Protein AF-A0A1I8AQQ1-F1 (afdb_monomer)

Secondary structure (DSSP, 8-state):
-TTS-HHHHHHHHTTS-HHHHHHHTTS-HHHHHHHHHHHHH-EEEEEEEETTEEEEEEEETTT--EE--HHHHHHS-GGGEEEEEEEESS-SHHHHHHHHH-TT-SEEEEEE--SS--HHHHHHHHHT-

Structure (mmCIF, N/CA/C/O backbone):
data_AF-A0A1I8AQQ1-F1
#
_entry.id   AF-A0A1I8AQQ1-F1
#
loop_
_atom_site.group_PDB
_atom_site.id
_atom_site.type_symbol
_atom_site.label_atom_id
_atom_site.label_alt_id
_atom_site.label_comp_id
_atom_site.label_asym_id
_atom_site.label_entity_id
_atom_site.label_seq_id
_atom_site.pdbx_PDB_ins_code
_atom_site.Cartn_x
_atom_site.Cartn_y
_atom_site.Cartn_z
_atom_site.occupancy
_atom_site.B_iso_or_equiv
_atom_site.auth_seq_id
_atom_site.auth_comp_id
_atom_site.auth_asym_id
_atom_site.auth_atom_id
_atom_site.pdbx_PDB_model_num
ATOM 1 N N . MET A 1 1 ? -19.977 7.409 20.178 1.00 54.84 1 MET A N 1
ATOM 2 C CA . MET A 1 1 ? -19.793 7.578 18.713 1.00 54.84 1 MET A CA 1
ATOM 3 C C . MET A 1 1 ? -20.032 6.255 17.975 1.00 54.84 1 MET A C 1
ATOM 5 O O . MET A 1 1 ? -19.669 6.128 16.816 1.00 54.84 1 MET A O 1
ATOM 9 N N . ASP A 1 2 ? -20.703 5.290 18.612 1.00 62.03 2 ASP A N 1
ATOM 10 C CA . ASP A 1 2 ? -20.845 3.908 18.125 1.00 62.03 2 ASP A CA 1
ATOM 11 C C . ASP A 1 2 ? -22.058 3.701 17.205 1.00 62.03 2 ASP A C 1
ATOM 13 O O . ASP A 1 2 ? -22.358 2.584 16.805 1.00 62.03 2 ASP A O 1
ATOM 17 N N . GLY A 1 3 ? -22.764 4.786 16.870 1.00 73.38 3 GLY A N 1
ATOM 18 C CA . GLY A 1 3 ? -23.890 4.768 15.935 1.00 73.38 3 GLY A CA 1
ATOM 19 C C . GLY A 1 3 ? -23.478 4.844 14.462 1.00 73.38 3 GLY A C 1
ATOM 20 O O . GLY A 1 3 ? -24.339 4.752 13.593 1.00 73.38 3 GLY A O 1
ATOM 21 N N . VAL A 1 4 ? -22.186 5.036 14.167 1.00 80.31 4 VAL A N 1
ATOM 22 C CA . VAL A 1 4 ? -21.681 5.059 12.789 1.00 80.31 4 VAL A CA 1
ATOM 23 C C . VAL A 1 4 ? -21.436 3.620 12.320 1.00 80.31 4 VAL A C 1
ATOM 25 O O . VAL A 1 4 ? -20.751 2.872 13.022 1.00 80.31 4 VAL A O 1
ATOM 28 N N . PRO A 1 5 ? -21.958 3.210 11.149 1.00 88.00 5 PRO A N 1
ATOM 29 C CA . PRO A 1 5 ? -21.726 1.871 10.620 1.00 88.00 5 PRO A CA 1
ATOM 30 C C . PRO A 1 5 ? -20.235 1.557 10.468 1.00 88.00 5 PRO A C 1
ATOM 32 O O . PRO A 1 5 ? -19.477 2.368 9.938 1.00 88.00 5 PRO A O 1
ATOM 35 N N . ILE A 1 6 ? -19.822 0.347 10.853 1.00 84.44 6 ILE A N 1
ATOM 36 C CA . ILE A 1 6 ? -18.419 -0.097 10.753 1.00 84.44 6 ILE A CA 1
ATOM 37 C C . ILE A 1 6 ? -17.893 0.040 9.319 1.00 84.44 6 ILE A C 1
ATOM 39 O O . ILE A 1 6 ? -16.786 0.530 9.132 1.00 84.44 6 ILE A O 1
ATOM 43 N N . ALA A 1 7 ? -18.715 -0.281 8.316 1.00 88.00 7 ALA A N 1
ATOM 44 C CA . ALA A 1 7 ? -18.350 -0.149 6.907 1.00 88.00 7 ALA A CA 1
ATOM 45 C C . ALA A 1 7 ? -17.981 1.294 6.506 1.00 88.00 7 ALA A C 1
ATOM 47 O O . ALA A 1 7 ? -17.094 1.497 5.682 1.00 88.00 7 ALA A O 1
ATOM 48 N N . PHE A 1 8 ? -18.617 2.307 7.110 1.00 89.44 8 PHE A N 1
ATOM 49 C CA . PHE A 1 8 ? -18.233 3.704 6.887 1.00 89.44 8 PHE A CA 1
ATOM 50 C C . PHE A 1 8 ? -16.843 3.981 7.462 1.00 89.44 8 PHE A C 1
ATOM 52 O O . PHE A 1 8 ? -16.022 4.622 6.814 1.00 89.44 8 PHE A O 1
ATOM 59 N N . CYS A 1 9 ? -16.567 3.485 8.668 1.00 87.31 9 CYS A N 1
ATOM 60 C CA . CYS A 1 9 ? -15.266 3.653 9.306 1.00 87.31 9 CYS A CA 1
ATOM 61 C C . CYS A 1 9 ? -14.162 2.934 8.527 1.00 87.31 9 CYS A C 1
ATOM 63 O O . CYS A 1 9 ? -13.105 3.515 8.311 1.00 87.31 9 CYS A O 1
ATOM 65 N N . GLU A 1 10 ? -14.407 1.701 8.081 1.00 86.75 10 GLU A N 1
ATOM 66 C CA . GLU A 1 10 ? -13.482 0.955 7.224 1.00 86.75 10 GLU A CA 1
ATOM 67 C C . GLU A 1 10 ? -13.165 1.752 5.963 1.00 86.75 10 GLU A C 1
ATOM 69 O O . GLU A 1 10 ? -11.997 2.042 5.722 1.00 86.75 10 GLU A O 1
ATOM 74 N N . HIS A 1 11 ? -14.194 2.202 5.239 1.00 88.62 11 HIS A N 1
ATOM 75 C CA . HIS A 1 11 ? -14.015 2.999 4.031 1.00 88.62 11 HIS A CA 1
ATOM 76 C C . HIS A 1 11 ? -13.272 4.317 4.292 1.00 88.62 11 HIS A C 1
ATOM 78 O O . HIS A 1 11 ? -12.387 4.684 3.528 1.00 88.62 11 HIS A O 1
ATOM 84 N N . LEU A 1 12 ? -13.556 5.006 5.403 1.00 89.19 12 LEU A N 1
ATOM 85 C CA . LEU A 1 12 ? -12.812 6.200 5.804 1.00 89.19 12 LEU A CA 1
ATOM 86 C C . LEU A 1 12 ? -11.313 5.898 5.953 1.00 89.19 12 LEU A C 1
ATOM 88 O O . LEU A 1 12 ? -10.484 6.654 5.452 1.00 89.19 12 LEU A O 1
ATOM 92 N N . PHE A 1 13 ? -10.947 4.788 6.596 1.00 88.69 13 PHE A N 1
ATOM 93 C CA . PHE A 1 13 ? -9.544 4.388 6.728 1.00 88.69 13 PHE A CA 1
ATOM 94 C C . PHE A 1 13 ? -8.909 3.935 5.409 1.00 88.69 13 PHE A C 1
ATOM 96 O O . PHE A 1 13 ? -7.690 4.007 5.275 1.00 88.69 13 PHE A O 1
ATOM 103 N N . GLU A 1 14 ? -9.707 3.532 4.418 1.00 85.12 14 GLU A N 1
ATOM 104 C CA . GLU A 1 14 ? -9.243 3.334 3.040 1.00 85.12 14 GLU A CA 1
ATOM 105 C C . GLU A 1 14 ? -9.026 4.637 2.264 1.00 85.12 14 GLU A C 1
ATOM 107 O O . GLU A 1 14 ? -8.575 4.580 1.125 1.00 85.12 14 GLU A O 1
ATOM 112 N N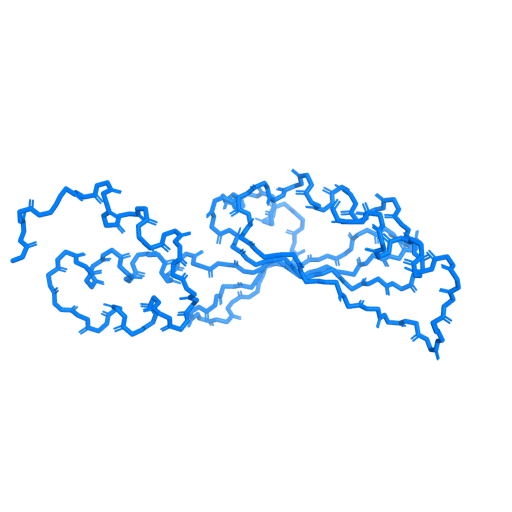 . LEU A 1 15 ? -9.349 5.798 2.830 1.00 86.69 15 LEU A N 1
ATOM 113 C CA . LEU A 1 15 ? -9.143 7.101 2.189 1.00 86.69 15 LEU A CA 1
ATOM 114 C C . LEU A 1 15 ? -8.124 7.970 2.931 1.00 86.69 15 LEU A C 1
ATOM 116 O O . LEU A 1 15 ? -7.602 8.931 2.370 1.00 86.69 15 LEU A O 1
ATOM 120 N N . LEU A 1 16 ? -7.852 7.669 4.201 1.00 88.38 16 LEU A N 1
ATOM 121 C CA . LEU A 1 16 ? -6.897 8.426 4.999 1.00 88.38 16 LEU A CA 1
ATOM 122 C C . LEU A 1 16 ? -5.458 8.124 4.582 1.00 88.38 16 LEU A C 1
ATOM 124 O O . LEU A 1 16 ? -5.087 6.972 4.383 1.00 88.38 16 LEU A O 1
ATOM 128 N N . SER A 1 17 ? -4.624 9.164 4.562 1.00 86.94 17 SER A N 1
ATOM 129 C CA . SER A 1 17 ? -3.174 9.006 4.440 1.00 86.94 17 SER A CA 1
ATOM 130 C C . SER A 1 17 ? -2.596 8.260 5.644 1.00 86.94 17 SER A C 1
ATOM 132 O O . SER A 1 17 ? -3.180 8.263 6.733 1.00 86.94 17 SER A O 1
ATOM 134 N N . VAL A 1 18 ? -1.389 7.704 5.497 1.00 87.19 18 VAL A N 1
ATOM 135 C CA . VAL A 1 18 ? -0.675 7.029 6.598 1.00 87.19 18 VAL A CA 1
ATOM 136 C C . VAL A 1 18 ? -0.580 7.902 7.858 1.00 87.19 18 VAL A C 1
ATOM 138 O O . VAL A 1 18 ? -0.771 7.415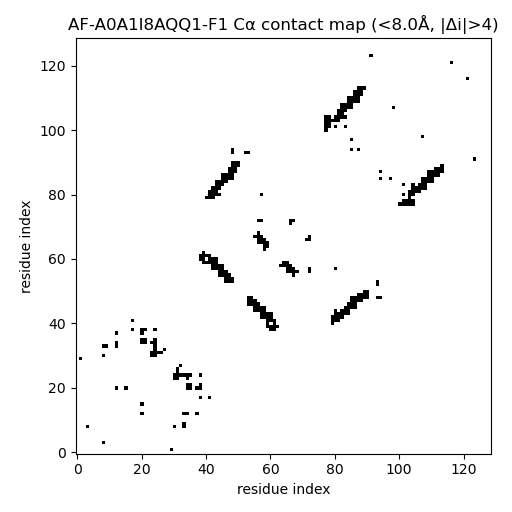 8.971 1.00 87.19 18 VAL A O 1
ATOM 141 N N . THR A 1 19 ? -0.369 9.213 7.695 1.00 88.44 19 THR A N 1
ATOM 142 C CA . THR A 1 19 ? -0.339 10.176 8.804 1.00 88.44 19 THR A CA 1
ATOM 143 C C . THR A 1 19 ? -1.712 10.311 9.460 1.00 88.44 19 THR A C 1
ATOM 145 O O . THR A 1 19 ? -1.805 10.329 10.686 1.00 88.44 19 THR A O 1
ATOM 148 N N . GLY A 1 20 ? -2.783 10.368 8.662 1.00 91.19 20 GLY A N 1
ATOM 149 C CA . GLY A 1 20 ? -4.157 10.406 9.164 1.00 91.19 20 GLY A CA 1
ATOM 150 C C . GLY A 1 20 ? -4.510 9.159 9.977 1.00 91.19 20 GLY A C 1
ATOM 151 O O . GLY A 1 20 ? -5.037 9.273 11.084 1.00 91.19 20 GLY A O 1
ATOM 152 N N . VAL A 1 21 ? -4.143 7.973 9.482 1.00 91.50 21 VAL A N 1
ATOM 153 C CA . VAL A 1 21 ? -4.339 6.705 10.202 1.00 91.50 21 VAL A CA 1
ATOM 154 C C . VAL A 1 21 ? -3.519 6.665 11.496 1.00 91.50 21 VAL A C 1
ATOM 156 O O . VAL A 1 21 ? -4.047 6.280 12.538 1.00 91.50 21 VAL A O 1
ATOM 159 N N . ALA A 1 22 ? -2.264 7.120 11.475 1.00 91.50 22 ALA A N 1
ATOM 160 C CA . ALA A 1 22 ? -1.405 7.156 12.662 1.00 91.50 22 ALA A CA 1
ATOM 161 C C . ALA A 1 22 ? -1.931 8.096 13.762 1.00 91.50 22 ALA A C 1
ATOM 163 O O . ALA A 1 22 ? -1.768 7.831 14.954 1.00 91.50 22 ALA A O 1
ATOM 164 N N . VAL A 1 23 ? -2.588 9.198 13.389 1.00 93.62 23 VAL A N 1
ATOM 165 C CA . VAL A 1 23 ? -3.288 10.056 14.357 1.00 93.62 23 VAL A CA 1
ATOM 166 C C . VAL A 1 23 ? -4.520 9.339 14.907 1.00 93.62 23 VAL A C 1
ATOM 168 O O . VAL A 1 23 ? -4.732 9.331 16.120 1.00 93.62 23 VAL A O 1
ATOM 171 N N . ALA A 1 24 ? -5.304 8.699 14.037 1.00 93.00 24 ALA A N 1
ATOM 172 C CA . ALA A 1 24 ? -6.519 7.998 14.428 1.00 93.00 24 ALA A CA 1
ATOM 173 C C . ALA A 1 24 ? -6.264 6.772 15.324 1.00 93.00 24 ALA A C 1
ATOM 175 O O . ALA A 1 24 ? -7.100 6.468 16.169 1.00 93.00 24 ALA A O 1
ATOM 176 N N . GLU A 1 25 ? -5.105 6.112 15.215 1.00 94.38 25 GLU A N 1
ATOM 177 C CA . GLU A 1 25 ? -4.679 5.014 16.104 1.00 94.38 25 GLU A CA 1
ATOM 178 C C . GLU A 1 25 ? -4.710 5.413 17.588 1.00 94.38 25 GLU A C 1
ATOM 180 O O . GLU A 1 25 ? -4.963 4.571 18.450 1.00 94.38 25 GLU A O 1
ATOM 185 N N . LYS A 1 26 ? -4.502 6.699 17.895 1.00 94.94 26 LYS A N 1
ATOM 186 C CA . LYS A 1 26 ? -4.495 7.222 19.269 1.00 94.94 26 LYS A CA 1
ATOM 187 C C . LYS A 1 26 ? -5.894 7.452 19.842 1.00 94.94 26 LYS A C 1
ATOM 189 O O . LYS A 1 26 ? -6.017 7.753 21.029 1.00 94.94 26 LYS A O 1
ATOM 194 N N . LEU A 1 27 ? -6.940 7.356 19.020 1.00 93.00 27 LEU A N 1
ATOM 195 C CA . LEU A 1 27 ? -8.318 7.511 19.473 1.00 93.00 27 LEU A CA 1
ATOM 196 C C . LEU A 1 27 ? -8.744 6.303 20.317 1.00 93.00 27 LEU A C 1
ATOM 198 O O . LEU A 1 27 ? -8.224 5.197 20.183 1.00 93.00 27 LEU A O 1
ATOM 202 N N . SER A 1 28 ? -9.719 6.501 21.197 1.00 90.62 28 SER A N 1
ATOM 203 C CA . SER A 1 28 ? -10.352 5.403 21.925 1.00 90.62 28 SER A CA 1
ATOM 204 C C . SER A 1 28 ? -11.491 4.776 21.108 1.00 90.62 28 SER A C 1
ATOM 206 O O . SER A 1 28 ? -11.938 5.315 20.092 1.00 90.62 28 SER A O 1
ATOM 208 N N . GLY A 1 29 ? -11.970 3.610 21.546 1.00 88.50 29 GLY A N 1
ATOM 209 C CA . GLY A 1 29 ? -13.124 2.941 20.943 1.00 88.50 29 GLY A CA 1
ATOM 210 C C . GLY A 1 29 ? -12.849 2.289 19.584 1.00 88.50 29 GLY A C 1
ATOM 211 O O . GLY A 1 29 ? -11.738 1.831 19.290 1.00 88.50 29 GLY A O 1
ATOM 212 N N . SER A 1 30 ? -13.899 2.200 18.766 1.00 88.19 30 SER A N 1
ATOM 213 C CA . SER A 1 30 ? -13.893 1.490 17.481 1.00 88.19 30 SER A CA 1
ATOM 214 C C . SER A 1 30 ? -12.925 2.107 16.470 1.00 88.19 30 SER A C 1
ATOM 216 O O . SER A 1 30 ? -12.153 1.379 15.852 1.00 88.19 30 SER A O 1
ATOM 218 N N . TYR A 1 31 ? -12.888 3.437 16.360 1.00 89.19 31 TYR A N 1
ATOM 219 C CA . TYR A 1 31 ? -12.006 4.152 15.432 1.00 89.19 31 TYR A CA 1
ATOM 220 C C . TYR A 1 31 ? -10.525 3.879 15.691 1.00 89.19 31 TYR A C 1
ATOM 222 O O . TYR A 1 31 ? -9.814 3.500 14.766 1.00 89.19 31 TYR A O 1
ATOM 230 N N . GLY A 1 32 ? -10.059 4.002 16.938 1.00 92.69 32 GLY A N 1
ATOM 231 C CA . GLY A 1 32 ? -8.661 3.701 17.260 1.00 92.69 32 GLY A CA 1
ATOM 232 C C . GLY A 1 32 ? -8.309 2.228 17.092 1.00 92.69 32 GLY A C 1
ATOM 233 O O . GLY A 1 32 ? -7.192 1.879 16.721 1.00 92.69 32 GLY A O 1
ATOM 234 N N . THR A 1 33 ? -9.270 1.333 17.317 1.00 92.38 33 THR A N 1
ATOM 235 C CA . THR A 1 33 ? -9.074 -0.106 17.097 1.00 92.38 33 THR A CA 1
ATOM 236 C C . THR A 1 33 ? -8.940 -0.433 15.610 1.00 92.38 33 THR A C 1
ATOM 238 O O . THR A 1 33 ? -8.008 -1.137 15.225 1.00 92.38 33 THR A O 1
ATOM 241 N N . LEU A 1 34 ? -9.804 0.139 14.768 1.00 91.81 34 LEU A N 1
ATOM 242 C CA . LEU A 1 34 ? -9.728 0.008 13.313 1.00 91.81 34 LEU A CA 1
ATOM 243 C C . LEU A 1 34 ? -8.447 0.638 12.756 1.00 91.81 34 LEU A C 1
ATOM 245 O O . LEU A 1 34 ? -7.739 -0.007 11.987 1.00 91.81 34 LEU A O 1
ATOM 249 N N . ALA A 1 35 ? -8.101 1.850 13.194 1.00 92.75 35 ALA A N 1
ATOM 250 C CA . ALA A 1 35 ? -6.888 2.540 12.767 1.00 92.75 35 ALA A CA 1
ATOM 251 C C . ALA A 1 35 ? -5.618 1.746 13.103 1.00 92.75 35 ALA A C 1
ATOM 253 O O . ALA A 1 35 ? -4.742 1.613 12.252 1.00 92.75 35 ALA A O 1
ATOM 254 N N . ARG A 1 36 ? -5.541 1.153 14.304 1.00 93.69 36 ARG A N 1
ATOM 255 C CA . ARG A 1 36 ? -4.442 0.251 14.690 1.00 93.69 36 ARG A CA 1
ATOM 256 C C . ARG A 1 36 ? -4.320 -0.928 13.742 1.00 93.69 36 ARG A C 1
ATOM 258 O O . ARG A 1 36 ? -3.243 -1.161 13.206 1.00 93.69 36 ARG A O 1
ATOM 265 N N . HIS A 1 37 ? -5.431 -1.619 13.495 1.00 91.69 37 HIS A N 1
ATOM 266 C CA . HIS A 1 37 ? -5.450 -2.769 12.599 1.00 91.69 37 HIS A CA 1
ATOM 267 C C . HIS A 1 37 ? -5.018 -2.393 11.174 1.00 91.69 37 HIS A C 1
ATOM 269 O O . HIS A 1 37 ? -4.245 -3.119 10.548 1.00 91.69 37 HIS A O 1
ATOM 275 N N . VAL A 1 38 ? -5.491 -1.256 10.659 1.00 91.62 38 VAL A N 1
ATOM 276 C CA . VAL A 1 38 ? -5.099 -0.752 9.338 1.00 91.62 38 VAL A CA 1
ATOM 277 C C . VAL A 1 38 ? -3.606 -0.424 9.309 1.00 91.62 38 VAL A C 1
ATOM 279 O O . VAL A 1 38 ? -2.916 -0.868 8.396 1.00 91.62 38 VAL A O 1
ATOM 282 N N . LEU A 1 39 ? -3.085 0.282 10.315 1.00 91.88 39 LEU A N 1
ATOM 283 C CA . LEU A 1 39 ? -1.676 0.670 10.370 1.00 91.88 39 LEU A CA 1
ATOM 284 C C . LEU A 1 39 ? -0.733 -0.529 10.543 1.00 91.88 39 LEU A C 1
ATOM 286 O O . LEU A 1 39 ? 0.328 -0.557 9.923 1.00 91.88 39 LEU A O 1
ATOM 290 N N . ASP A 1 40 ? -1.124 -1.533 11.334 1.00 92.31 40 ASP A N 1
ATOM 291 C CA . ASP A 1 40 ? -0.366 -2.780 11.533 1.00 92.31 40 ASP A CA 1
ATOM 292 C C . ASP A 1 40 ? -0.104 -3.514 10.214 1.00 92.31 40 ASP A C 1
ATOM 294 O O . ASP A 1 40 ? 0.945 -4.139 10.038 1.00 92.31 40 ASP A O 1
ATOM 298 N N . HIS A 1 41 ? -1.049 -3.417 9.280 1.00 92.25 41 HIS A N 1
ATOM 299 C CA . HIS A 1 41 ? -0.962 -4.068 7.981 1.00 92.25 41 HIS A CA 1
ATOM 300 C C . HIS A 1 41 ? -0.563 -3.111 6.858 1.00 92.25 41 HIS A C 1
ATOM 302 O O . HIS A 1 41 ? -0.288 -3.583 5.761 1.00 92.25 41 HIS A O 1
ATOM 308 N N . TRP A 1 42 ? -0.499 -1.797 7.099 1.00 93.38 42 TRP A N 1
ATOM 309 C CA . TRP A 1 42 ? -0.184 -0.823 6.058 1.00 93.38 42 TRP A CA 1
ATOM 310 C C . TRP A 1 42 ? 1.202 -1.087 5.484 1.00 93.38 42 TRP A C 1
ATOM 312 O O . TRP A 1 42 ? 2.227 -0.994 6.170 1.00 93.38 42 TRP A O 1
ATOM 322 N N . ALA A 1 43 ? 1.225 -1.385 4.192 1.00 95.31 43 ALA A N 1
ATOM 323 C CA . ALA A 1 43 ? 2.417 -1.777 3.483 1.00 95.31 43 ALA A CA 1
ATOM 324 C C . ALA A 1 43 ? 2.645 -0.905 2.246 1.00 95.31 43 ALA A C 1
ATOM 326 O O . ALA A 1 43 ? 1.714 -0.432 1.590 1.00 95.31 43 ALA A O 1
ATOM 327 N N . ARG A 1 44 ? 3.920 -0.728 1.918 1.00 95.75 44 ARG A N 1
ATOM 328 C CA . ARG A 1 44 ? 4.401 -0.054 0.718 1.00 95.75 44 ARG A CA 1
ATOM 329 C C . ARG A 1 44 ? 5.189 -1.038 -0.124 1.00 95.75 44 ARG A C 1
ATOM 331 O O . ARG A 1 44 ? 6.105 -1.671 0.389 1.00 95.75 44 ARG A O 1
ATOM 338 N N . TYR A 1 45 ? 4.880 -1.149 -1.407 1.00 97.00 45 TYR A N 1
ATOM 339 C CA . TYR A 1 45 ? 5.734 -1.868 -2.343 1.00 97.00 45 TYR A CA 1
ATOM 340 C C . TYR A 1 45 ? 6.726 -0.902 -2.980 1.00 97.00 45 TYR A C 1
ATOM 342 O O . TYR A 1 45 ? 6.354 0.183 -3.415 1.00 97.00 45 TYR A O 1
ATOM 350 N N . MET A 1 46 ? 7.994 -1.291 -3.039 1.00 95.75 46 MET A N 1
ATOM 351 C CA . MET A 1 46 ? 9.044 -0.524 -3.699 1.00 95.75 46 MET A CA 1
ATOM 352 C C . MET A 1 46 ? 9.754 -1.432 -4.690 1.00 95.75 46 MET A C 1
ATOM 354 O O . MET A 1 46 ? 10.240 -2.495 -4.307 1.00 95.75 46 MET A O 1
ATOM 358 N N . CYS A 1 47 ? 9.853 -1.025 -5.951 1.00 93.75 47 CYS A N 1
ATOM 359 C CA . CYS A 1 47 ? 10.557 -1.796 -6.967 1.00 93.75 47 CYS A CA 1
ATOM 360 C C . CYS A 1 47 ? 11.417 -0.937 -7.874 1.00 93.75 47 CYS A C 1
ATOM 362 O O . CYS A 1 47 ? 11.063 0.184 -8.224 1.00 93.75 47 CYS A O 1
ATOM 364 N N . ARG A 1 48 ? 12.528 -1.517 -8.309 1.00 91.25 48 ARG A N 1
ATOM 365 C CA . ARG A 1 48 ? 13.319 -1.036 -9.428 1.00 91.25 48 ARG A CA 1
ATOM 366 C C . ARG A 1 48 ? 12.920 -1.804 -10.679 1.00 91.25 48 ARG A C 1
ATOM 368 O O . ARG A 1 48 ? 12.796 -3.029 -10.631 1.00 91.25 48 ARG A O 1
ATOM 375 N N . VAL A 1 49 ? 12.741 -1.065 -11.762 1.00 87.50 49 VAL A N 1
ATOM 376 C CA . VAL A 1 49 ? 12.477 -1.578 -13.100 1.00 87.50 49 VAL A CA 1
ATOM 377 C C . VAL A 1 49 ? 13.688 -1.259 -13.968 1.00 87.50 49 VAL A C 1
ATOM 379 O O . VAL A 1 49 ? 14.026 -0.088 -14.158 1.00 87.50 49 VAL A O 1
ATOM 382 N N . SER A 1 50 ? 14.349 -2.306 -14.452 1.00 84.69 50 SER A N 1
ATOM 383 C CA . SER A 1 50 ? 15.489 -2.225 -15.365 1.00 84.69 50 SER A CA 1
ATOM 384 C C . SER A 1 50 ? 15.473 -3.402 -16.343 1.00 84.69 50 SER A C 1
ATOM 386 O O . SER A 1 50 ? 14.604 -4.272 -16.261 1.00 84.69 50 SER A O 1
ATOM 388 N N . ASP A 1 51 ? 16.446 -3.462 -17.252 1.00 77.94 51 ASP A N 1
ATOM 389 C CA . ASP A 1 51 ? 16.580 -4.554 -18.233 1.00 77.94 51 ASP A CA 1
ATOM 390 C C . ASP A 1 51 ? 16.730 -5.936 -17.582 1.00 77.94 51 ASP A C 1
ATOM 392 O O . ASP A 1 51 ? 16.355 -6.955 -18.158 1.00 77.94 51 ASP A O 1
ATOM 396 N N . GLY A 1 52 ? 17.222 -5.974 -16.339 1.00 79.69 52 GLY A N 1
ATOM 397 C CA . GLY A 1 52 ? 17.291 -7.187 -15.520 1.00 79.69 52 GLY A CA 1
ATOM 398 C C . GLY A 1 52 ? 15.945 -7.637 -14.936 1.00 79.69 52 GLY A C 1
ATOM 399 O O . GLY A 1 52 ? 15.915 -8.597 -14.164 1.00 79.69 52 GLY A O 1
ATOM 400 N N . GLY A 1 53 ? 14.847 -6.950 -15.263 1.00 85.06 53 GLY A N 1
ATOM 401 C CA . GLY A 1 53 ? 13.497 -7.216 -14.780 1.00 85.06 53 GLY A CA 1
ATOM 402 C C . GLY A 1 53 ? 13.096 -6.372 -13.567 1.00 85.06 53 GLY A C 1
ATOM 403 O O . GLY A 1 53 ? 13.682 -5.332 -13.258 1.00 85.06 53 GLY A O 1
ATOM 404 N N . ILE A 1 54 ? 12.052 -6.824 -12.870 1.00 89.06 54 ILE A N 1
ATOM 405 C CA . ILE A 1 54 ? 11.493 -6.134 -11.703 1.00 89.06 54 ILE A CA 1
ATOM 406 C C . ILE A 1 54 ? 12.108 -6.717 -10.433 1.00 89.06 54 ILE A C 1
ATOM 408 O O . ILE A 1 54 ? 11.887 -7.881 -10.094 1.00 89.06 54 ILE A O 1
ATOM 412 N N . LYS A 1 55 ? 12.820 -5.885 -9.672 1.00 91.44 55 LYS A N 1
ATOM 413 C CA . LYS A 1 55 ? 13.295 -6.239 -8.329 1.00 91.44 55 LYS A CA 1
ATOM 414 C C . LYS A 1 55 ? 12.647 -5.326 -7.306 1.00 91.44 55 LYS A C 1
ATOM 416 O O . LYS A 1 55 ? 12.861 -4.117 -7.336 1.00 91.44 55 LYS A O 1
ATOM 421 N N . GLY A 1 56 ? 11.886 -5.889 -6.376 1.00 93.94 56 GLY A N 1
ATOM 422 C CA . GLY A 1 56 ? 11.203 -5.093 -5.365 1.00 93.94 56 GLY A CA 1
ATOM 423 C C . GLY A 1 56 ? 10.962 -5.822 -4.059 1.00 93.94 56 GLY A C 1
ATOM 424 O O . GLY A 1 56 ? 11.158 -7.029 -3.960 1.00 93.94 56 GLY A O 1
ATOM 425 N N . TYR A 1 57 ? 10.534 -5.054 -3.070 1.00 96.69 57 TYR A N 1
ATOM 426 C CA . TYR A 1 57 ? 10.259 -5.501 -1.716 1.00 96.69 57 TYR A CA 1
ATOM 427 C C . TYR A 1 57 ? 9.026 -4.786 -1.170 1.00 96.69 57 TYR A C 1
ATOM 429 O O . TYR A 1 57 ? 8.634 -3.725 -1.658 1.00 96.69 57 TYR A O 1
ATOM 437 N N . VAL A 1 58 ? 8.412 -5.372 -0.150 1.00 97.31 58 VAL A N 1
ATOM 438 C CA . VAL A 1 58 ? 7.342 -4.750 0.626 1.00 97.31 58 VAL A CA 1
ATOM 439 C C . VAL A 1 58 ? 7.910 -4.245 1.945 1.00 97.31 58 VAL A C 1
ATOM 441 O O . VAL A 1 58 ? 8.646 -4.965 2.610 1.00 97.31 58 VAL A O 1
ATOM 444 N N . LEU A 1 59 ? 7.565 -3.019 2.317 1.00 96.69 59 LEU A N 1
ATOM 445 C CA . LEU A 1 59 ? 7.899 -2.370 3.576 1.00 96.69 59 LEU A CA 1
ATOM 446 C C . LEU A 1 59 ? 6.624 -2.186 4.401 1.00 96.69 59 LEU A C 1
ATOM 448 O O . LEU A 1 59 ? 5.699 -1.507 3.960 1.00 96.69 59 LEU A O 1
ATOM 452 N N . TYR A 1 60 ? 6.583 -2.753 5.601 1.00 94.56 60 TYR A N 1
ATOM 453 C CA . TYR A 1 60 ? 5.521 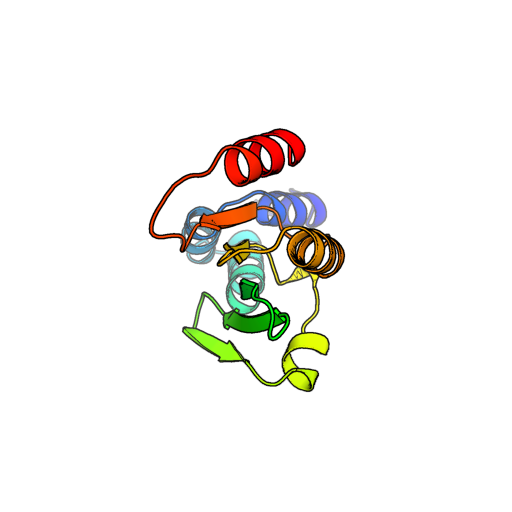-2.489 6.570 1.00 94.56 60 TYR A CA 1
ATOM 454 C C . TYR A 1 60 ? 5.786 -1.163 7.277 1.00 94.56 60 TYR A C 1
ATOM 456 O O . TYR A 1 60 ? 6.815 -0.990 7.931 1.00 94.56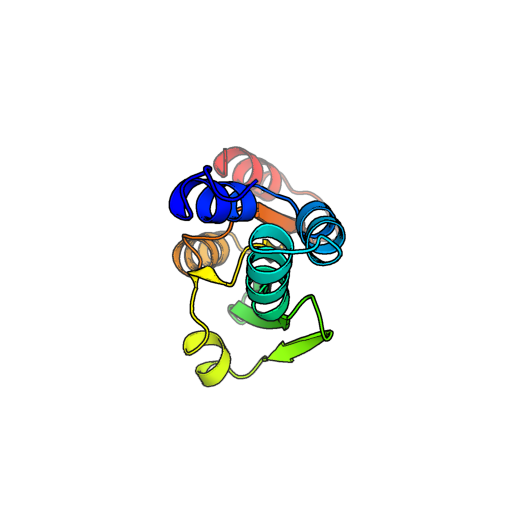 60 TYR A O 1
ATOM 464 N N . MET A 1 61 ? 4.853 -0.220 7.163 1.00 91.00 61 MET A N 1
ATOM 465 C CA . MET A 1 61 ? 5.090 1.166 7.574 1.00 91.00 61 MET A CA 1
ATOM 466 C C . MET A 1 61 ? 5.190 1.332 9.092 1.00 91.00 61 MET A C 1
ATOM 468 O O . MET A 1 61 ? 5.949 2.175 9.560 1.00 91.00 61 MET A O 1
ATOM 472 N N . LYS A 1 62 ? 4.477 0.511 9.874 1.00 90.31 62 LYS A N 1
ATOM 473 C CA . LYS A 1 62 ? 4.467 0.629 11.339 1.00 90.31 62 LYS A CA 1
ATOM 474 C C . LYS A 1 62 ? 5.770 0.190 12.006 1.00 90.31 62 LYS A C 1
ATOM 476 O O . LYS A 1 62 ? 6.220 0.825 12.952 1.00 90.31 62 LYS A O 1
ATOM 481 N N . ASN A 1 63 ? 6.348 -0.921 11.554 1.00 90.75 63 ASN A N 1
ATOM 482 C CA . ASN A 1 63 ? 7.506 -1.549 12.201 1.00 90.75 63 ASN A CA 1
ATOM 483 C C . ASN A 1 63 ? 8.783 -1.506 11.347 1.00 90.75 63 ASN A C 1
ATOM 485 O O . ASN A 1 63 ? 9.823 -1.983 11.791 1.00 90.75 63 ASN A O 1
ATOM 489 N N . GLY A 1 64 ? 8.710 -0.973 10.124 1.00 92.44 64 GLY A N 1
ATOM 490 C CA . GLY A 1 64 ? 9.840 -0.883 9.201 1.00 92.44 64 GLY A CA 1
ATOM 491 C C . GLY A 1 64 ? 10.324 -2.230 8.659 1.00 92.44 64 GLY A C 1
ATOM 492 O O . GLY A 1 64 ? 11.366 -2.283 8.009 1.00 92.44 64 GLY A O 1
ATOM 493 N N . ARG A 1 65 ? 9.603 -3.332 8.910 1.00 94.88 65 ARG A N 1
ATOM 494 C CA . ARG A 1 65 ? 9.982 -4.657 8.415 1.00 94.88 65 ARG A CA 1
ATOM 495 C C . ARG A 1 65 ? 9.900 -4.674 6.893 1.00 94.88 65 ARG A C 1
ATOM 497 O O . ARG A 1 65 ? 8.854 -4.356 6.329 1.00 94.88 65 ARG A O 1
ATOM 504 N N . SER A 1 66 ? 10.968 -5.124 6.242 1.00 96.44 66 SER A N 1
ATOM 505 C CA . SER A 1 66 ? 10.998 -5.361 4.802 1.00 96.44 66 SER A CA 1
ATOM 506 C C . SER A 1 66 ? 10.889 -6.851 4.461 1.00 96.44 66 SER A C 1
ATOM 508 O O . SER A 1 66 ? 11.320 -7.723 5.217 1.00 96.44 66 SER A O 1
ATOM 510 N N . VAL A 1 67 ? 10.275 -7.139 3.316 1.00 96.38 67 VAL A N 1
ATOM 511 C CA . VAL A 1 67 ? 10.120 -8.476 2.737 1.00 96.38 67 VAL A CA 1
ATOM 512 C C . VAL A 1 67 ? 10.488 -8.388 1.263 1.00 96.38 67 VAL A C 1
ATOM 514 O O . VAL A 1 67 ? 9.785 -7.740 0.494 1.00 96.38 67 V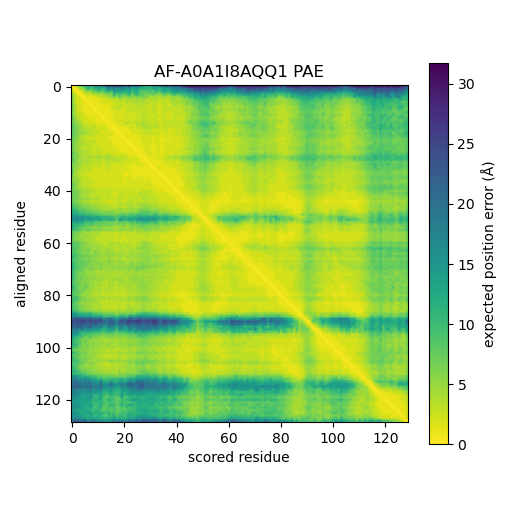AL A O 1
ATOM 517 N N . ASP A 1 68 ? 11.587 -9.017 0.861 1.00 96.31 68 ASP A N 1
ATOM 518 C CA . ASP A 1 68 ? 12.146 -8.932 -0.495 1.00 96.31 68 ASP A CA 1
ATOM 519 C C . ASP A 1 68 ? 12.123 -10.269 -1.254 1.00 96.31 68 ASP A C 1
ATOM 521 O O . ASP A 1 68 ? 12.250 -10.300 -2.479 1.00 96.31 68 ASP A O 1
ATOM 525 N N . LYS A 1 69 ? 11.910 -11.388 -0.553 1.00 95.44 69 LYS A N 1
ATOM 526 C CA . LYS A 1 69 ? 11.796 -12.702 -1.187 1.00 95.44 69 LYS A CA 1
ATOM 527 C C . LYS A 1 69 ? 10.531 -12.769 -2.050 1.00 95.44 69 LYS A C 1
ATOM 529 O O . LYS A 1 69 ? 9.436 -12.595 -1.512 1.00 95.44 69 LYS A O 1
ATOM 534 N N . PRO A 1 70 ? 10.625 -13.141 -3.342 1.00 91.38 70 PRO A N 1
ATOM 535 C CA . PRO A 1 70 ? 9.480 -13.129 -4.255 1.00 91.38 70 PRO A CA 1
ATOM 536 C C . PRO A 1 70 ? 8.257 -13.905 -3.753 1.00 91.38 70 PRO A C 1
ATOM 538 O O . PRO A 1 70 ? 7.143 -13.397 -3.813 1.00 91.38 70 PRO A O 1
ATOM 541 N N . LYS A 1 71 ? 8.461 -15.108 -3.194 1.00 93.75 71 LYS A N 1
ATOM 542 C CA . LYS A 1 71 ? 7.369 -15.935 -2.649 1.00 93.75 71 LYS A CA 1
ATOM 543 C C . LYS A 1 71 ? 6.666 -15.278 -1.460 1.00 93.75 71 LYS A C 1
ATOM 545 O O . LYS A 1 71 ? 5.452 -15.384 -1.338 1.00 93.75 71 LYS A O 1
ATOM 550 N N . GLU A 1 72 ? 7.423 -14.606 -0.595 1.00 94.69 72 GLU A N 1
ATOM 551 C CA . GLU A 1 72 ? 6.863 -13.915 0.568 1.00 94.69 72 GLU A CA 1
ATOM 552 C C . GLU A 1 72 ? 6.122 -12.646 0.130 1.00 94.69 72 GLU A C 1
ATOM 554 O O . GLU A 1 72 ? 5.006 -12.418 0.581 1.00 94.69 72 GLU A O 1
ATOM 559 N N . VAL A 1 73 ? 6.677 -11.878 -0.816 1.00 92.94 73 VAL A N 1
ATOM 560 C CA . VAL A 1 73 ? 6.001 -10.714 -1.416 1.00 92.94 73 VAL A CA 1
ATOM 561 C C . VAL A 1 73 ? 4.690 -11.113 -2.095 1.00 92.94 73 VAL A C 1
ATOM 563 O O . VAL A 1 73 ? 3.694 -10.392 -1.999 1.00 92.94 73 VAL A O 1
ATOM 566 N N . GLU A 1 74 ? 4.659 -12.259 -2.779 1.00 91.81 74 GLU A N 1
ATOM 567 C CA . GLU A 1 74 ? 3.426 -12.729 -3.409 1.00 91.81 74 GLU A CA 1
ATOM 568 C C . GLU A 1 74 ? 2.349 -13.138 -2.413 1.00 91.81 74 GLU A C 1
ATOM 570 O O . GLU A 1 74 ? 1.175 -12.856 -2.648 1.00 91.81 74 GLU A O 1
ATOM 575 N N . ALA A 1 75 ? 2.744 -13.722 -1.283 1.00 94.12 75 ALA A N 1
ATOM 576 C CA . ALA A 1 75 ? 1.821 -14.133 -0.233 1.00 94.12 75 ALA A CA 1
ATOM 577 C C . ALA A 1 75 ? 1.172 -12.951 0.515 1.00 94.12 75 ALA A C 1
ATOM 579 O O . ALA A 1 75 ? 0.184 -13.149 1.223 1.00 94.12 75 ALA A O 1
ATOM 580 N N . ILE A 1 76 ? 1.698 -11.728 0.375 1.00 93.06 76 ILE A N 1
ATOM 581 C CA . ILE A 1 76 ? 1.134 -10.544 1.029 1.00 93.06 76 ILE A CA 1
ATOM 582 C C . ILE A 1 76 ? -0.214 -10.187 0.382 1.00 93.06 76 ILE A C 1
ATOM 584 O O . ILE A 1 76 ? -0.273 -9.976 -0.836 1.00 93.06 76 ILE A O 1
ATOM 588 N N . PRO A 1 77 ? -1.297 -10.045 1.173 1.00 93.75 77 PRO A N 1
ATOM 589 C CA . PRO A 1 77 ? -2.580 -9.592 0.653 1.00 93.75 77 PRO A CA 1
ATOM 590 C C . PRO A 1 77 ? -2.457 -8.204 0.016 1.00 93.75 77 PRO A C 1
ATOM 592 O O . PRO A 1 77 ? -2.119 -7.230 0.686 1.00 93.75 77 PRO A O 1
ATOM 595 N N . LYS A 1 78 ? -2.774 -8.091 -1.279 1.00 93.19 78 LYS A N 1
ATOM 596 C CA . LYS A 1 78 ? -2.559 -6.851 -2.051 1.00 93.19 78 LYS A CA 1
ATOM 597 C C . LYS A 1 78 ? -3.354 -5.655 -1.518 1.00 93.19 78 LYS A C 1
ATOM 599 O O . LYS A 1 78 ? -2.898 -4.531 -1.658 1.00 93.19 78 LYS A O 1
ATOM 604 N N . LYS A 1 79 ? -4.481 -5.897 -0.834 1.00 90.38 79 LYS A N 1
ATOM 605 C CA . LYS A 1 79 ? -5.285 -4.870 -0.139 1.00 90.38 79 LYS A CA 1
ATOM 606 C C . LYS A 1 79 ? -4.528 -4.097 0.948 1.00 90.38 79 LYS A C 1
ATOM 608 O O . LYS A 1 79 ? -4.972 -3.038 1.369 1.00 90.38 79 LYS A O 1
ATOM 613 N N . PHE A 1 80 ? -3.423 -4.653 1.440 1.00 91.50 80 PHE A N 1
ATOM 614 C CA . PHE A 1 80 ? -2.577 -4.023 2.449 1.00 91.50 80 PHE A CA 1
ATOM 615 C C . PHE A 1 80 ? -1.474 -3.158 1.841 1.00 91.50 80 PHE A C 1
ATOM 617 O O . PHE A 1 80 ? -0.922 -2.303 2.529 1.00 91.50 80 PHE A O 1
ATOM 624 N N . VAL A 1 81 ? -1.177 -3.344 0.553 1.00 94.56 81 VAL A N 1
ATOM 625 C CA . VAL A 1 81 ? -0.234 -2.502 -0.177 1.00 94.56 81 VAL A CA 1
ATOM 626 C C . VAL A 1 81 ? -0.980 -1.267 -0.663 1.00 94.56 81 VAL A C 1
ATOM 628 O O . VAL A 1 81 ? -1.735 -1.337 -1.629 1.00 94.56 81 VAL A O 1
ATOM 631 N N . ARG A 1 82 ? -0.795 -0.150 0.042 1.00 92.56 82 ARG A N 1
ATOM 632 C CA . ARG A 1 82 ? -1.483 1.117 -0.247 1.00 92.56 82 ARG A CA 1
ATOM 633 C C . ARG A 1 82 ? -0.628 2.085 -1.059 1.00 92.56 82 ARG A C 1
ATOM 635 O O . ARG A 1 82 ? -1.178 2.823 -1.867 1.00 92.56 82 ARG A O 1
ATOM 642 N N . ASP A 1 83 ? 0.694 1.976 -0.938 1.00 92.75 83 ASP A N 1
ATOM 643 C CA . ASP A 1 83 ? 1.644 2.794 -1.691 1.00 92.75 83 ASP A CA 1
ATOM 644 C C . ASP A 1 83 ? 2.514 1.912 -2.585 1.00 92.75 83 ASP A C 1
ATOM 646 O O . ASP A 1 83 ? 3.078 0.912 -2.127 1.00 92.75 83 ASP A O 1
ATOM 650 N N . VAL A 1 84 ? 2.706 2.320 -3.835 1.00 95.06 84 VAL A N 1
ATOM 651 C CA . VAL A 1 84 ? 3.618 1.661 -4.773 1.00 95.06 84 VAL A CA 1
ATOM 652 C C . VAL A 1 84 ? 4.637 2.672 -5.277 1.00 95.06 84 VAL A C 1
ATOM 654 O O . VAL A 1 84 ? 4.276 3.715 -5.806 1.00 95.06 84 VAL A O 1
ATOM 657 N N . TRP A 1 85 ? 5.921 2.369 -5.109 1.00 94.94 85 TRP A N 1
ATOM 658 C CA . TRP A 1 85 ? 7.035 3.190 -5.577 1.00 94.94 85 TRP A CA 1
ATOM 659 C C . TRP A 1 85 ? 7.804 2.450 -6.665 1.00 94.94 85 TRP A C 1
ATOM 661 O O . TRP A 1 85 ? 8.374 1.384 -6.420 1.00 94.94 85 TRP A O 1
ATOM 671 N N . ILE A 1 86 ? 7.835 3.030 -7.860 1.00 91.81 86 ILE A N 1
ATOM 672 C CA . ILE A 1 86 ? 8.423 2.446 -9.061 1.00 91.81 86 ILE A CA 1
ATOM 673 C C . ILE A 1 86 ? 9.620 3.301 -9.463 1.00 91.81 86 ILE A C 1
ATOM 675 O O . ILE A 1 86 ? 9.475 4.421 -9.945 1.00 91.81 86 ILE A O 1
ATOM 679 N N . PHE A 1 87 ? 10.816 2.765 -9.252 1.00 89.56 87 PHE A N 1
ATOM 680 C CA . PHE A 1 87 ? 12.069 3.377 -9.666 1.00 89.56 87 PHE A CA 1
ATOM 681 C C . PHE A 1 87 ? 12.397 2.914 -11.083 1.00 89.56 87 PHE A C 1
ATOM 683 O O . PHE A 1 87 ? 12.746 1.750 -11.284 1.00 89.56 87 PHE A O 1
ATOM 690 N N . LEU A 1 88 ? 12.265 3.820 -12.044 1.00 84.06 88 LEU A N 1
ATOM 691 C CA . LEU A 1 88 ? 12.497 3.563 -13.460 1.00 84.06 88 LEU A CA 1
ATOM 692 C C . LEU A 1 88 ? 13.937 3.922 -13.800 1.00 84.06 88 LEU A C 1
ATOM 694 O O . LEU A 1 88 ? 14.334 5.074 -13.615 1.00 84.06 88 LEU A O 1
ATOM 698 N N . GLU A 1 89 ? 14.710 2.949 -14.276 1.00 77.56 89 GLU A N 1
ATOM 699 C CA . GLU A 1 89 ? 16.031 3.231 -14.837 1.00 77.56 89 GLU A CA 1
ATOM 700 C C . GLU A 1 89 ? 15.901 3.572 -16.324 1.00 77.56 89 GLU A C 1
ATOM 702 O O . GLU A 1 89 ? 16.238 4.698 -16.673 1.00 77.56 89 GLU A O 1
ATOM 707 N N . GLU A 1 90 ? 15.329 2.696 -17.167 1.00 66.31 90 GLU A N 1
ATOM 708 C CA . GLU A 1 90 ? 15.258 2.956 -18.624 1.00 66.31 90 GLU A CA 1
ATOM 709 C C . GLU A 1 90 ? 14.020 2.388 -19.366 1.00 66.31 90 GLU A C 1
ATOM 711 O O . GLU A 1 90 ? 13.778 2.777 -20.506 1.00 66.31 90 GLU A O 1
ATOM 716 N N . THR A 1 91 ? 13.192 1.513 -18.766 1.00 64.38 91 THR A N 1
ATOM 717 C CA . THR A 1 91 ? 12.153 0.757 -19.508 1.00 64.38 91 THR A CA 1
ATOM 718 C C . THR A 1 91 ? 10.698 0.990 -19.073 1.00 64.38 91 THR A C 1
ATOM 720 O O . THR A 1 91 ? 10.365 1.056 -17.890 1.00 64.38 91 THR A O 1
ATOM 723 N N . GLU A 1 92 ? 9.804 1.052 -20.072 1.00 64.69 92 GLU A N 1
ATOM 724 C CA . GLU A 1 92 ? 8.375 1.385 -19.946 1.00 64.69 92 GLU A CA 1
ATOM 725 C C . GLU A 1 92 ? 7.487 0.196 -19.523 1.00 64.69 92 GLU A C 1
ATOM 727 O O . GLU A 1 92 ? 6.660 0.300 -18.616 1.00 64.69 92 GLU A O 1
ATOM 732 N N . ASN A 1 93 ? 7.648 -0.962 -20.174 1.00 66.75 93 ASN A N 1
ATOM 733 C CA . ASN A 1 93 ? 6.641 -2.035 -20.152 1.00 66.75 93 ASN A CA 1
ATOM 734 C C . ASN A 1 93 ? 6.481 -2.723 -18.791 1.00 66.75 93 ASN A C 1
ATOM 736 O O . ASN A 1 93 ? 5.370 -3.088 -18.401 1.00 66.75 93 ASN A O 1
ATOM 740 N N . ALA A 1 94 ? 7.572 -2.859 -18.040 1.00 66.81 94 ALA A N 1
ATOM 741 C CA . ALA A 1 94 ? 7.561 -3.506 -16.732 1.00 66.81 94 ALA A CA 1
ATOM 742 C C . ALA A 1 94 ? 6.848 -2.664 -15.653 1.00 66.81 94 ALA A C 1
ATOM 744 O O . ALA A 1 94 ? 6.395 -3.205 -14.646 1.00 66.81 94 ALA A O 1
ATOM 745 N N . SER A 1 95 ? 6.644 -1.360 -15.876 1.00 73.94 95 SER A N 1
ATOM 746 C CA . SER A 1 95 ? 5.861 -0.516 -14.963 1.00 73.94 95 SER A CA 1
ATOM 747 C C . SER A 1 95 ? 4.369 -0.890 -14.944 1.00 73.94 95 SER A C 1
ATOM 749 O O . SER A 1 95 ? 3.747 -0.933 -13.880 1.00 73.94 95 SER A O 1
ATOM 751 N N . ARG A 1 96 ? 3.801 -1.254 -16.106 1.00 81.44 96 ARG A N 1
ATOM 752 C CA . ARG A 1 96 ? 2.390 -1.655 -16.242 1.00 81.44 96 ARG A CA 1
ATOM 753 C C . ARG A 1 96 ? 2.099 -2.969 -15.520 1.00 81.44 96 ARG A C 1
ATOM 755 O O . ARG A 1 96 ? 1.010 -3.142 -14.975 1.00 81.44 96 ARG A O 1
ATOM 762 N N . GLU A 1 97 ? 3.068 -3.881 -15.487 1.00 86.12 97 GLU A N 1
ATOM 763 C CA . GLU A 1 97 ? 2.969 -5.130 -14.728 1.00 86.12 97 GLU A CA 1
ATOM 764 C C . GLU A 1 97 ? 2.875 -4.861 -13.220 1.00 86.12 97 GLU A C 1
ATOM 766 O O . GLU A 1 97 ? 2.014 -5.427 -12.544 1.00 86.12 97 GLU A O 1
ATOM 771 N N . VAL A 1 98 ? 3.690 -3.934 -12.703 1.00 88.44 98 VAL A N 1
ATOM 772 C CA . VAL A 1 98 ? 3.652 -3.545 -11.285 1.00 88.44 98 VAL A CA 1
ATOM 773 C C . VAL A 1 98 ? 2.304 -2.930 -10.914 1.00 88.44 98 VAL A C 1
ATOM 775 O O . VAL A 1 98 ? 1.741 -3.302 -9.886 1.00 88.44 98 VAL A O 1
ATOM 778 N N . ILE A 1 99 ?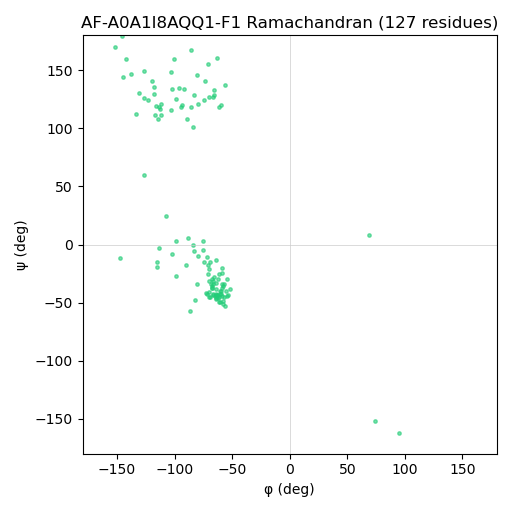 1.753 -2.050 -11.755 1.00 87.69 99 ILE A N 1
ATOM 779 C CA . ILE A 1 99 ? 0.424 -1.459 -11.524 1.00 87.69 99 ILE A CA 1
ATOM 780 C C . ILE A 1 99 ? -0.643 -2.555 -11.419 1.00 87.69 99 ILE A C 1
ATOM 782 O O . ILE A 1 99 ? -1.412 -2.604 -10.461 1.00 87.69 99 ILE A O 1
ATOM 786 N N . ARG A 1 100 ? -0.655 -3.501 -12.365 1.00 90.06 100 ARG A N 1
ATOM 787 C CA . ARG A 1 100 ? -1.620 -4.614 -12.361 1.00 90.06 100 ARG A CA 1
ATOM 788 C C . ARG A 1 100 ? -1.480 -5.521 -11.139 1.00 90.06 100 ARG A C 1
ATOM 790 O O . ARG A 1 100 ? -2.467 -6.111 -10.707 1.00 90.06 100 ARG A O 1
ATOM 797 N N . ARG A 1 101 ? -0.274 -5.637 -10.579 1.00 91.06 101 ARG A N 1
ATOM 798 C CA . ARG A 1 101 ? 0.009 -6.476 -9.407 1.00 91.06 101 ARG A CA 1
ATOM 799 C C . ARG A 1 101 ? -0.585 -5.924 -8.107 1.00 91.06 101 ARG A C 1
ATOM 801 O O . ARG A 1 101 ? -0.843 -6.710 -7.193 1.00 91.06 101 ARG A O 1
ATOM 808 N N . PHE A 1 102 ? -0.819 -4.612 -8.010 1.00 93.12 102 PHE A N 1
ATOM 809 C CA . PHE A 1 102 ? -1.281 -3.950 -6.782 1.00 93.12 102 PHE A CA 1
ATOM 810 C C . PHE A 1 102 ? -2.542 -3.098 -6.995 1.00 93.12 102 PHE A C 1
ATOM 812 O O . PHE A 1 102 ? -2.547 -1.915 -6.676 1.00 93.12 102 PHE A O 1
ATOM 819 N N . PRO A 1 103 ? -3.666 -3.691 -7.435 1.00 91.12 103 PRO A N 1
ATOM 820 C CA . PRO A 1 103 ? -4.860 -2.941 -7.843 1.00 91.12 103 PRO A CA 1
ATOM 821 C C . PRO A 1 103 ? -5.533 -2.132 -6.718 1.00 91.12 103 PRO A C 1
ATOM 823 O O . PRO A 1 103 ? -6.382 -1.296 -7.001 1.00 91.12 103 PRO A O 1
ATOM 826 N N . TYR A 1 104 ? -5.174 -2.382 -5.455 1.00 89.56 104 TYR A N 1
ATOM 827 C CA . TYR A 1 104 ? -5.710 -1.690 -4.275 1.00 89.56 104 TYR A CA 1
ATOM 828 C C . TYR A 1 104 ? -4.802 -0.567 -3.751 1.00 89.56 104 TYR A C 1
ATOM 830 O O . TYR A 1 104 ? -5.107 0.022 -2.707 1.00 89.56 104 TYR A O 1
ATOM 838 N N . ALA A 1 105 ? -3.686 -0.299 -4.437 1.00 91.69 105 ALA A N 1
ATOM 839 C CA . ALA A 1 105 ? -2.830 0.829 -4.118 1.00 91.69 105 ALA A CA 1
ATOM 840 C C . ALA A 1 105 ? -3.581 2.139 -4.385 1.00 91.69 105 ALA A C 1
ATOM 842 O O . ALA A 1 105 ? -4.208 2.306 -5.430 1.00 91.69 105 ALA A O 1
ATOM 843 N N . GLN A 1 106 ? -3.515 3.051 -3.421 1.00 87.62 106 GLN A N 1
ATOM 844 C CA . GLN A 1 106 ? -4.079 4.395 -3.522 1.00 87.62 106 GLN A CA 1
ATOM 845 C C . GLN A 1 106 ? -3.145 5.310 -4.314 1.00 87.62 106 GLN A C 1
ATOM 847 O O . GLN A 1 106 ? -3.605 6.180 -5.047 1.00 87.62 106 GLN A O 1
ATOM 852 N N . GLU A 1 107 ? -1.833 5.095 -4.184 1.00 88.44 107 GLU A N 1
ATOM 853 C CA . GLU A 1 107 ? -0.814 5.960 -4.766 1.00 88.44 107 GLU A CA 1
ATOM 854 C C . GLU A 1 107 ? 0.244 5.161 -5.536 1.00 88.44 107 GLU A C 1
ATOM 856 O O . GLU A 1 107 ? 0.857 4.224 -5.010 1.00 88.44 107 GLU A O 1
ATOM 861 N N . TYR A 1 108 ? 0.511 5.594 -6.771 1.00 89.69 108 TYR A N 1
ATOM 862 C CA . TYR A 1 108 ? 1.627 5.129 -7.593 1.00 89.69 108 TYR A CA 1
ATOM 863 C C . TYR A 1 108 ? 2.635 6.259 -7.774 1.00 89.69 108 TYR A C 1
ATOM 865 O O . TYR A 1 108 ? 2.374 7.254 -8.445 1.00 89.69 108 TY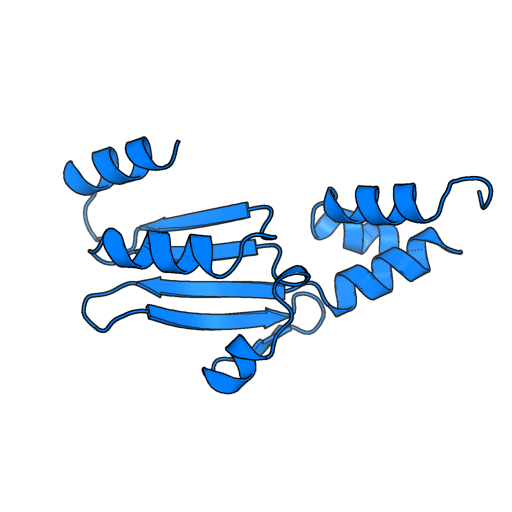R A O 1
ATOM 873 N N . ASN A 1 109 ? 3.804 6.089 -7.172 1.00 90.12 109 ASN A N 1
ATOM 874 C CA . ASN A 1 109 ? 4.893 7.047 -7.190 1.00 90.12 109 ASN A CA 1
ATOM 875 C C . ASN A 1 109 ? 5.960 6.576 -8.178 1.00 90.12 109 ASN A C 1
ATOM 877 O O . ASN A 1 109 ? 6.589 5.537 -7.969 1.00 90.12 109 ASN A O 1
ATOM 881 N N . PHE A 1 110 ? 6.186 7.343 -9.240 1.00 86.81 110 PHE A N 1
ATOM 882 C CA . PHE A 1 110 ? 7.230 7.061 -10.222 1.00 86.81 110 PHE A CA 1
ATOM 883 C C . PHE A 1 110 ? 8.460 7.908 -9.930 1.00 86.81 110 PHE A C 1
ATOM 885 O O . PHE A 1 110 ? 8.383 9.132 -9.850 1.00 86.81 110 PHE A O 1
ATOM 892 N N . VAL A 1 111 ? 9.605 7.250 -9.786 1.00 86.69 111 VAL A N 1
ATOM 893 C CA . VAL A 1 111 ? 10.890 7.905 -9.559 1.00 86.69 111 VAL A CA 1
ATOM 894 C C . VAL A 1 111 ? 11.798 7.583 -10.731 1.00 86.69 111 VAL A C 1
ATOM 896 O O . VAL A 1 111 ? 12.237 6.445 -10.892 1.00 86.69 111 VAL A O 1
ATOM 899 N N . LEU A 1 112 ? 12.101 8.592 -11.541 1.00 80.75 112 LEU A N 1
ATOM 900 C CA . LEU A 1 112 ? 13.088 8.459 -12.601 1.00 80.75 112 LEU A CA 1
ATOM 901 C C . LEU A 1 112 ? 14.495 8.443 -11.993 1.00 80.75 112 LEU A C 1
ATOM 903 O O . LEU A 1 112 ? 14.883 9.369 -11.282 1.00 80.75 112 LEU A O 1
ATOM 907 N N . LYS A 1 113 ? 15.259 7.392 -12.288 1.00 75.25 113 LYS A N 1
ATOM 908 C CA . LYS A 1 113 ? 16.676 7.249 -11.926 1.00 75.25 113 LYS A CA 1
ATOM 909 C C . LYS A 1 113 ? 17.613 7.401 -13.127 1.00 75.25 113 LYS A C 1
ATOM 911 O O . LYS A 1 113 ? 18.734 6.906 -13.096 1.00 75.25 113 LYS A O 1
ATOM 916 N N . SER A 1 114 ? 17.171 8.104 -14.163 1.00 70.25 114 SER A N 1
ATOM 917 C CA . SER A 1 114 ? 18.036 8.494 -15.273 1.00 70.25 114 SER A CA 1
ATOM 918 C C . SER A 1 114 ? 18.858 9.734 -14.909 1.00 70.25 114 SER A C 1
ATOM 920 O O . SER A 1 114 ? 18.381 10.633 -14.214 1.00 70.25 114 SER A O 1
ATOM 922 N N . SER A 1 115 ? 20.092 9.801 -15.410 1.00 69.75 115 SER A N 1
ATOM 923 C CA . SER A 1 115 ? 20.942 10.996 -15.345 1.00 69.75 115 SER A CA 1
ATOM 924 C C . SER A 1 115 ? 20.466 12.120 -16.277 1.00 69.75 115 SER A C 1
ATOM 926 O O . SER A 1 115 ? 20.953 13.244 -16.170 1.00 69.75 115 SER A O 1
ATOM 928 N N . SER A 1 116 ? 19.514 11.836 -17.175 1.00 70.00 116 SER A N 1
ATOM 929 C CA . SER A 1 116 ? 18.916 12.804 -18.099 1.00 70.00 116 SER A CA 1
ATOM 930 C C . SER A 1 116 ? 17.430 12.518 -18.354 1.00 70.00 116 SER A C 1
ATOM 932 O O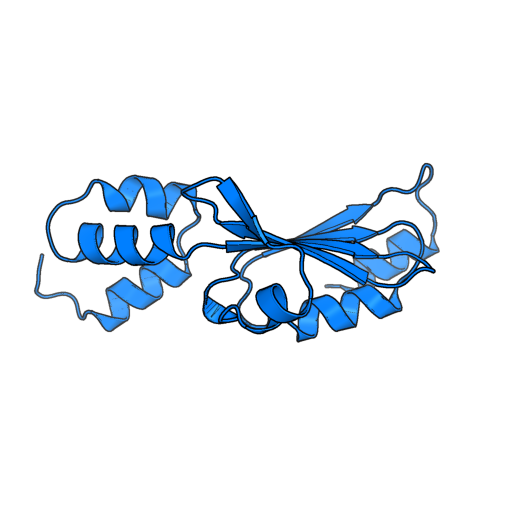 . SER A 1 116 ? 16.996 11.368 -18.402 1.00 70.00 116 SER A O 1
ATOM 934 N N . ILE A 1 117 ? 16.630 13.573 -18.513 1.00 75.25 117 ILE A N 1
ATOM 935 C CA . ILE A 1 117 ? 15.222 13.458 -18.912 1.00 75.25 117 ILE A CA 1
ATOM 936 C C . ILE A 1 117 ? 15.179 13.408 -20.443 1.00 75.25 117 ILE A C 1
ATOM 938 O O . ILE A 1 117 ? 15.623 14.354 -21.092 1.00 75.25 117 ILE A O 1
ATOM 942 N N . SER A 1 118 ? 14.673 12.312 -21.011 1.00 76.62 118 SER A N 1
ATOM 943 C CA . SER A 1 118 ? 14.498 12.135 -22.458 1.00 76.62 118 SER A CA 1
ATOM 944 C C . SER A 1 118 ? 13.046 12.376 -22.881 1.00 76.62 118 SER A C 1
ATOM 946 O O . SER A 1 118 ? 12.131 12.273 -22.064 1.00 76.62 118 SER A O 1
ATOM 948 N N . GLU A 1 119 ? 12.828 12.656 -24.167 1.00 80.75 119 GLU A N 1
ATOM 949 C CA . GLU A 1 119 ? 11.487 12.777 -24.765 1.00 80.75 119 GLU A CA 1
ATOM 950 C C . GLU A 1 119 ? 10.642 11.520 -24.507 1.00 80.75 119 GLU A C 1
ATOM 952 O O . GLU A 1 119 ? 9.531 11.621 -23.998 1.00 80.75 119 GLU A O 1
ATOM 957 N N . ALA A 1 120 ? 11.231 10.333 -24.684 1.00 76.31 120 ALA A N 1
ATOM 958 C CA . ALA A 1 120 ? 10.568 9.058 -24.408 1.00 76.31 120 ALA A CA 1
ATOM 959 C C . ALA A 1 120 ? 10.075 8.924 -22.952 1.00 76.31 120 ALA A C 1
ATOM 961 O O . ALA A 1 120 ? 9.019 8.343 -22.702 1.00 76.31 120 ALA A O 1
ATOM 962 N N . TRP A 1 121 ? 10.809 9.470 -21.974 1.00 75.81 121 TRP A N 1
ATOM 963 C CA . TRP A 1 121 ? 10.338 9.479 -20.588 1.00 75.81 121 TRP A CA 1
ATOM 964 C C . TRP A 1 121 ? 9.155 10.431 -20.387 1.00 75.81 121 TRP A C 1
ATOM 966 O O . TRP A 1 121 ? 8.213 10.092 -19.669 1.00 75.81 121 TRP A O 1
ATOM 976 N N . VAL A 1 122 ? 9.199 11.615 -21.007 1.00 78.94 122 VAL A N 1
ATOM 977 C CA . VAL A 1 122 ? 8.109 12.599 -20.930 1.00 78.94 122 VAL A CA 1
ATOM 978 C C . VAL A 1 122 ? 6.839 12.017 -21.543 1.00 78.94 122 VAL A C 1
ATOM 980 O O . VAL A 1 122 ? 5.787 12.058 -20.905 1.00 78.94 122 VAL A O 1
ATOM 983 N N . ASP A 1 123 ? 6.950 11.396 -22.717 1.00 82.50 123 ASP A N 1
ATOM 984 C CA . ASP A 1 123 ? 5.838 10.729 -23.395 1.00 82.50 123 ASP A CA 1
ATOM 985 C C . ASP A 1 123 ? 5.231 9.626 -22.527 1.00 82.50 123 ASP A C 1
ATOM 987 O O . ASP A 1 123 ? 4.009 9.555 -22.355 1.00 82.50 123 ASP A O 1
ATOM 991 N N . PHE A 1 124 ? 6.078 8.807 -21.898 1.00 75.75 124 PHE A N 1
ATOM 992 C CA . PHE A 1 124 ? 5.615 7.790 -20.965 1.00 75.75 124 PHE A CA 1
ATOM 993 C C . PHE A 1 124 ? 4.877 8.397 -19.766 1.00 75.75 124 PHE A C 1
ATOM 995 O O . PHE A 1 124 ? 3.763 7.966 -19.460 1.00 75.75 124 PHE A O 1
ATOM 1002 N N . ALA A 1 125 ? 5.448 9.407 -19.104 1.00 76.38 125 ALA A N 1
ATOM 1003 C CA . ALA A 1 125 ? 4.812 10.074 -17.970 1.00 76.38 125 ALA A CA 1
ATOM 1004 C C . ALA A 1 125 ? 3.456 10.692 -18.359 1.00 76.38 125 ALA A C 1
ATOM 1006 O O . ALA A 1 125 ? 2.494 10.609 -17.594 1.00 76.38 125 ALA A O 1
ATOM 1007 N N . CYS A 1 126 ? 3.347 11.247 -19.569 1.00 80.38 126 CYS A N 1
ATOM 1008 C CA . CYS A 1 126 ? 2.090 11.745 -20.124 1.00 80.38 126 CYS A CA 1
ATOM 1009 C C . CYS A 1 126 ? 1.077 10.628 -20.422 1.00 80.38 126 CYS A C 1
ATOM 1011 O O . CYS A 1 126 ? -0.124 10.870 -20.311 1.00 80.38 126 CYS A O 1
ATOM 1013 N N . SER A 1 127 ? 1.534 9.415 -20.748 1.00 80.06 127 SER A N 1
ATOM 1014 C CA . SER A 1 127 ? 0.677 8.246 -21.004 1.00 80.06 127 SER A CA 1
ATOM 1015 C C . SER A 1 127 ?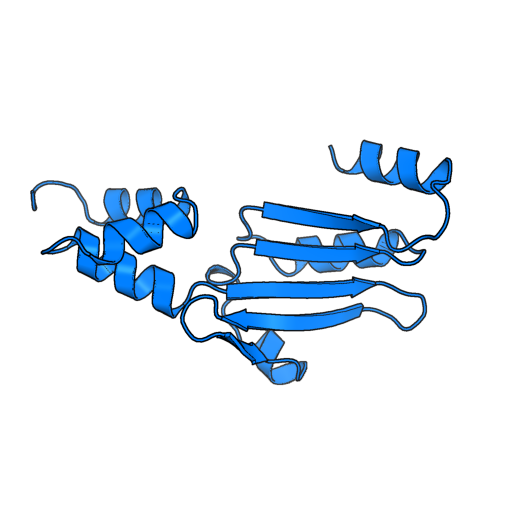 0.067 7.610 -19.748 1.00 80.06 127 SER A C 1
ATOM 1017 O O . SER A 1 127 ? -0.853 6.801 -19.862 1.00 80.06 127 SER A O 1
ATOM 1019 N N . LEU A 1 128 ? 0.585 7.940 -18.559 1.00 70.94 128 LEU A N 1
ATOM 1020 C CA . LEU A 1 128 ? 0.096 7.431 -17.271 1.00 70.94 128 LEU A CA 1
ATOM 1021 C C . LEU A 1 128 ? -1.099 8.224 -16.710 1.00 70.94 128 LEU A C 1
ATOM 1023 O O . LEU A 1 128 ? -1.564 7.908 -15.614 1.00 70.94 128 LEU A O 1
ATOM 1027 N N . ARG A 1 129 ? -1.553 9.259 -17.428 1.00 60.03 129 ARG A N 1
ATOM 1028 C CA . ARG A 1 129 ? -2.750 10.038 -17.086 1.00 60.03 129 ARG A CA 1
ATOM 1029 C C . ARG A 1 129 ? -4.044 9.248 -17.237 1.00 60.03 129 ARG A C 1
ATOM 1031 O O . ARG A 1 129 ? -4.141 8.429 -18.176 1.00 60.03 129 ARG A O 1
#

Radius of gyration: 17.13 Å; Cα contacts (8 Å, |Δi|>4): 186; chains: 1; bounding box: 45×29×47 Å

Nearest PDB structures (foldseek):
  8apo-assembly1_Bk  TM=5.144E-01  e=1.799E-02  Polytomella magna
  5aj4-assembly1_AK  TM=4.261E-01  e=7.362E-02  Sus scrofa
  1imj-assembly1_A  TM=4.149E-01  e=2.650E-01  Homo sapiens
  2x5n-assembly1_A  TM=4.454E-01  e=2.834E+00  Schizosaccharomyces pombe

Foldseek 3Di:
DPPDDLVVLLVVLLVDDLVRLVVQCPDDDPSVVSSVVLLQLAKAKEWEADPVAIFIWIARPPPRDIGRPPVVRLPRDLLNHQHYEYEYEDDQPRVVVSCVSRVSHVYYHYHYPYPDDDPVNVVSVVVVD

Sequence (129 aa):
MDGVPIAFCEHLFELLSVTGVAVAEKLSGSYGTLARHVLDHWARYMCRVSDGGIKGYVLYMKNGRSVDKPKEVEAIPKKFVRDVWIFLEETENASREVIRRFPYAQEYNFVLKSSSISEAWVDFACSLR

Solvent-accessible surface area (backbone atoms only — not comparable to full-atom values): 7347 Å² total; per-residue (Å²): 130,83,85,61,58,66,69,58,56,53,51,49,62,75,69,46,52,74,68,54,34,61,57,38,35,75,42,75,69,70,61,9,53,50,24,41,56,51,42,73,49,30,23,32,37,40,32,40,33,41,97,93,42,80,53,49,31,37,34,30,70,73,79,65,51,72,39,59,52,67,70,62,50,64,70,49,64,44,78,33,28,36,37,37,38,43,35,33,51,82,57,70,72,67,54,58,54,56,53,69,69,34,78,53,36,80,41,81,45,80,42,79,65,48,97,65,92,49,70,72,56,53,53,50,61,63,66,74,110

pLDDT: mean 86.81, std 8.93, range [54.84, 97.31]

Organism: NCBI:txid37863

Mean predicted aligned error: 5.82 Å